Protein AF-A0A8X8XWB1-F1 (afdb_monomer_lite)

Secondary structure (DSSP, 8-state):
--HHHHHHHHHHHH--SS--TTSTT---------------------------S----HHHHHHHHHHHHHHHHHHHHHHHHHHHHHHHHHHHHHHHSPPHHHHHHHHHHHHS-SS--HHHHHHHHHHHHHHH--

pLDDT: mean 72.88, std 22.58, range [34.5, 97.12]

Foldseek 3Di:
DDPVVVVVVVVVVVPDVDDDVPVVVPDDDDDDDDDDDDDDDDPDDDDDDDDDDDDPDP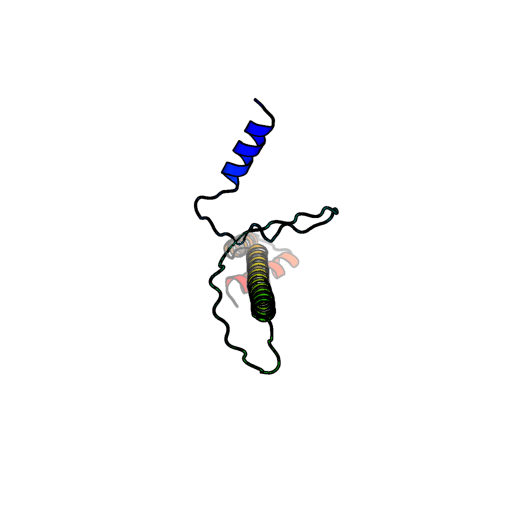VVVVVVVVVVVVVVVVVVVVVVVVVVVVVVVVVVVVVVDDDLVVLVVLLVVLVPDPDDDPVSVVSNVVSCCVNPVD

Sequence (134 aa):
MSEQDVENEAHSIYKGDGGNAFQDLIVFNEDGSNSKRTMTSESGEDKAKRKGKGKVTQSDSINAQCVADLHALRLAKDNENEIARARLQLAREKLDKPSMKMYQKMLLKLLEKEHLSPEDQDMKRNLTEIVFGK

Organism: Salvia splendens (NCBI:txid180675)

Structure (mmCIF, N/CA/C/O backbone):
data_AF-A0A8X8XWB1-F1
#
_entry.id   AF-A0A8X8XWB1-F1
#
loop_
_atom_site.group_PDB
_atom_site.id
_atom_site.type_symbol
_atom_site.label_atom_id
_atom_site.label_alt_id
_atom_site.label_comp_id
_atom_site.label_asym_id
_atom_site.label_entity_id
_atom_site.label_seq_id
_atom_site.pdbx_PDB_ins_code
_atom_site.Cartn_x
_atom_site.Cartn_y
_atom_site.Cartn_z
_atom_site.occupancy
_atom_site.B_iso_or_equiv
_atom_site.auth_seq_id
_atom_site.auth_comp_id
_atom_site.auth_asym_id
_atom_site.auth_atom_id
_atom_site.pdbx_PDB_model_num
ATOM 1 N N . MET A 1 1 ? 6.642 46.479 -25.707 1.00 54.16 1 MET A N 1
ATOM 2 C CA . MET A 1 1 ? 7.235 45.136 -25.847 1.00 54.16 1 MET A CA 1
ATOM 3 C C . MET A 1 1 ? 6.766 44.597 -27.176 1.00 54.16 1 MET A C 1
ATOM 5 O O . MET A 1 1 ? 5.566 44.662 -27.420 1.00 54.16 1 MET A O 1
ATOM 9 N N . SER A 1 2 ? 7.687 44.222 -28.059 1.00 71.00 2 SER A N 1
ATOM 10 C CA . SER A 1 2 ? 7.342 43.657 -29.365 1.00 71.00 2 SER A CA 1
ATOM 11 C C . SER A 1 2 ? 7.080 42.154 -29.243 1.00 71.00 2 SER A C 1
ATOM 13 O O . SER A 1 2 ? 7.575 41.515 -28.318 1.00 71.00 2 SER A O 1
ATOM 15 N N . GLU A 1 3 ? 6.308 41.582 -30.168 1.00 52.03 3 GLU A N 1
ATOM 16 C CA . GLU A 1 3 ? 6.058 40.130 -30.222 1.00 52.03 3 GLU A CA 1
ATOM 17 C C . GLU A 1 3 ? 7.372 39.340 -30.360 1.00 52.03 3 GLU A C 1
ATOM 19 O O . GLU A 1 3 ? 7.540 38.300 -29.730 1.00 52.03 3 GLU A O 1
ATOM 24 N N . GLN A 1 4 ? 8.359 39.917 -31.052 1.00 63.69 4 GLN A N 1
ATOM 25 C CA . GLN A 1 4 ? 9.713 39.378 -31.182 1.00 63.69 4 GLN A CA 1
ATOM 26 C C . GLN A 1 4 ? 10.447 39.277 -29.833 1.00 63.69 4 GLN A C 1
ATOM 28 O O . GLN A 1 4 ? 11.231 38.354 -29.618 1.00 63.69 4 GLN A O 1
ATOM 33 N N . ASP A 1 5 ? 10.198 40.213 -28.913 1.00 62.88 5 ASP A N 1
ATOM 34 C CA . ASP A 1 5 ? 10.807 40.196 -27.578 1.00 62.88 5 ASP A CA 1
ATOM 35 C C . ASP A 1 5 ? 10.222 39.059 -26.732 1.00 62.88 5 ASP A C 1
ATOM 37 O O . ASP A 1 5 ? 10.951 38.398 -25.997 1.00 62.88 5 ASP A O 1
ATOM 41 N N . VAL A 1 6 ? 8.923 38.786 -26.894 1.00 66.38 6 VAL A N 1
ATOM 42 C CA . VAL A 1 6 ? 8.212 37.705 -26.193 1.00 66.38 6 VAL A CA 1
ATOM 43 C C . VAL A 1 6 ? 8.641 36.333 -26.719 1.00 66.38 6 VAL A C 1
ATOM 45 O O . VAL A 1 6 ? 8.861 35.412 -25.933 1.00 66.38 6 VAL A O 1
ATOM 48 N N . GLU A 1 7 ? 8.818 36.196 -28.035 1.00 60.22 7 GLU A N 1
ATOM 49 C CA . GLU A 1 7 ? 9.332 34.968 -28.657 1.00 60.22 7 GLU A CA 1
ATOM 50 C C . GLU A 1 7 ? 10.773 34.668 -28.225 1.00 60.22 7 GLU A C 1
ATOM 52 O O . GLU A 1 7 ? 11.100 33.527 -27.887 1.00 60.22 7 GLU A O 1
ATOM 57 N N . ASN A 1 8 ? 11.627 35.694 -28.169 1.00 62.12 8 ASN A N 1
ATOM 58 C CA . ASN A 1 8 ? 13.013 35.557 -27.721 1.00 62.12 8 ASN A CA 1
ATOM 59 C C . ASN A 1 8 ? 13.108 35.211 -26.230 1.00 62.12 8 ASN A C 1
ATOM 61 O O . ASN A 1 8 ? 13.933 34.379 -25.842 1.00 62.12 8 ASN A O 1
ATOM 65 N N . GLU A 1 9 ? 12.251 35.813 -25.402 1.00 67.62 9 GLU A N 1
ATOM 66 C CA . GLU A 1 9 ? 12.162 35.494 -23.980 1.00 67.62 9 GLU A CA 1
ATOM 67 C C . GLU A 1 9 ? 11.742 34.035 -23.798 1.00 67.62 9 GLU A C 1
ATOM 69 O O . GLU A 1 9 ? 12.483 33.286 -23.165 1.00 67.62 9 GLU A O 1
ATOM 74 N N . ALA A 1 10 ? 10.670 33.584 -24.460 1.00 61.03 10 ALA A N 1
ATOM 75 C CA . ALA A 1 10 ? 10.199 32.198 -24.410 1.00 61.03 10 ALA A CA 1
ATOM 76 C C . ALA A 1 10 ? 11.244 31.176 -24.906 1.00 61.03 10 ALA A C 1
ATOM 78 O O . ALA A 1 10 ? 11.398 30.105 -24.311 1.00 61.03 10 ALA A O 1
ATOM 79 N N . HIS A 1 11 ? 12.008 31.506 -25.954 1.00 57.94 11 HIS A N 1
ATOM 80 C CA . HIS A 1 11 ? 13.102 30.663 -26.450 1.00 57.94 11 HIS A CA 1
ATOM 81 C C . HIS A 1 11 ? 14.270 30.525 -25.463 1.00 57.94 11 HIS A C 1
ATOM 83 O O . HIS A 1 11 ? 14.910 29.470 -25.429 1.00 57.94 11 HIS A O 1
ATOM 89 N N . SER A 1 12 ? 14.534 31.534 -24.627 1.00 62.38 12 SER A N 1
ATOM 90 C CA . SER A 1 12 ? 15.576 31.448 -23.594 1.00 62.38 12 SER A CA 1
ATOM 91 C C . SER A 1 12 ? 15.210 30.483 -22.458 1.00 62.38 12 SER A C 1
ATOM 93 O O . SER A 1 12 ? 16.089 29.818 -21.918 1.00 62.38 12 SER A O 1
ATOM 95 N N . ILE A 1 13 ? 13.915 30.331 -22.150 1.00 60.97 13 ILE A N 1
ATOM 96 C CA . ILE A 1 13 ? 13.417 29.460 -21.068 1.00 60.97 13 ILE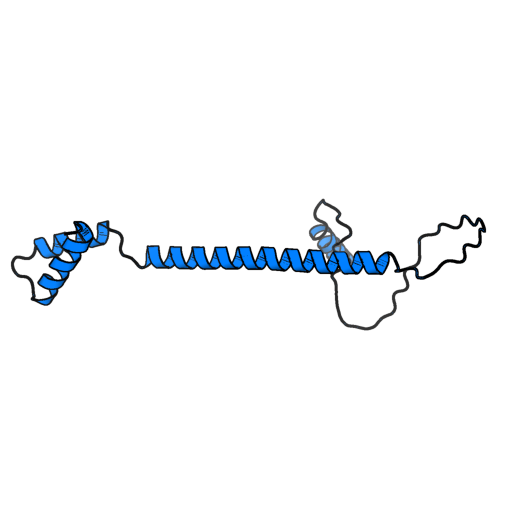 A CA 1
ATOM 97 C C . ILE A 1 13 ? 13.497 27.978 -21.471 1.00 60.97 13 ILE A C 1
ATOM 99 O O . ILE A 1 13 ? 13.663 27.108 -20.619 1.00 60.97 13 ILE A O 1
ATOM 103 N N . TYR A 1 14 ? 13.400 27.678 -22.773 1.00 54.12 14 TYR A N 1
ATOM 104 C CA . TYR A 1 14 ? 13.490 26.310 -23.301 1.00 54.12 14 TYR A CA 1
ATOM 105 C C . TYR A 1 14 ? 14.923 25.853 -23.602 1.00 54.12 14 TYR A C 1
ATOM 107 O O . TYR A 1 14 ? 15.195 24.650 -23.609 1.00 54.12 14 TYR A O 1
ATOM 115 N N . LYS A 1 15 ? 15.861 26.787 -23.801 1.00 51.06 15 LYS A N 1
ATOM 116 C CA . LYS A 1 15 ? 17.297 26.485 -23.795 1.00 51.06 15 LYS A CA 1
ATOM 117 C C . LYS A 1 15 ? 17.790 26.378 -22.354 1.00 51.06 15 LYS A C 1
ATOM 119 O O . LYS A 1 15 ? 18.475 27.256 -21.842 1.00 51.06 15 LYS A O 1
ATOM 124 N N . GLY A 1 16 ? 17.460 25.262 -21.706 1.00 45.97 16 GLY A N 1
ATOM 125 C CA . GLY A 1 16 ? 18.229 24.805 -20.553 1.00 45.97 16 GLY A CA 1
ATOM 126 C C . GLY A 1 16 ? 19.713 24.722 -20.927 1.00 45.97 16 GLY A C 1
ATOM 127 O O . GLY A 1 16 ? 20.046 24.417 -22.073 1.00 45.97 16 GLY A O 1
ATOM 128 N N . ASP A 1 17 ? 20.584 25.010 -19.963 1.00 51.50 17 ASP A N 1
ATOM 129 C CA . ASP A 1 17 ? 22.033 25.260 -20.079 1.00 51.50 17 ASP A CA 1
ATOM 130 C C . ASP A 1 17 ? 22.884 24.038 -20.522 1.00 51.50 17 ASP A C 1
ATOM 132 O O . ASP A 1 17 ? 24.040 23.863 -20.148 1.00 51.50 17 ASP A O 1
ATOM 136 N N . GLY A 1 18 ? 22.306 23.137 -21.314 1.00 51.19 18 GLY A N 1
ATOM 137 C CA . GLY A 1 18 ? 22.915 21.919 -21.825 1.00 51.19 18 GLY A CA 1
ATOM 138 C C . GLY A 1 18 ? 22.383 21.629 -23.218 1.00 51.19 18 GLY A C 1
ATOM 139 O O . GLY A 1 18 ? 21.390 20.924 -23.385 1.00 51.19 18 GLY A O 1
ATOM 140 N N . GLY A 1 19 ? 23.044 22.195 -24.228 1.00 53.12 19 GLY A N 1
ATOM 141 C CA . GLY A 1 19 ? 22.737 21.943 -25.629 1.00 53.12 19 GLY A CA 1
ATOM 142 C C . GLY A 1 19 ? 22.870 20.462 -25.972 1.00 53.12 19 GLY A C 1
ATOM 143 O O . GLY A 1 19 ? 23.974 19.967 -26.172 1.00 53.12 19 GLY A O 1
ATOM 144 N N . ASN A 1 20 ? 21.739 19.778 -26.108 1.00 47.53 20 ASN A N 1
ATOM 145 C CA . ASN A 1 20 ? 21.652 18.519 -26.831 1.00 47.53 20 ASN A CA 1
ATOM 146 C C . ASN A 1 20 ? 20.854 18.770 -28.111 1.00 47.53 20 ASN A C 1
ATOM 148 O O . ASN A 1 20 ? 19.643 18.970 -28.080 1.00 47.53 20 ASN A O 1
ATOM 152 N N . ALA A 1 21 ? 21.546 18.727 -29.251 1.00 51.81 21 ALA A N 1
ATOM 153 C CA . ALA A 1 21 ? 21.015 18.924 -30.605 1.00 51.81 21 ALA A CA 1
ATOM 154 C C . ALA A 1 21 ? 20.024 17.828 -31.072 1.00 51.81 21 ALA A C 1
ATOM 156 O O . ALA A 1 21 ? 19.829 17.624 -32.266 1.00 51.81 21 ALA A O 1
ATOM 157 N N . PHE A 1 22 ? 19.407 17.102 -30.138 1.00 46.50 22 PHE A N 1
ATOM 158 C CA . PHE A 1 22 ? 18.506 15.981 -30.396 1.00 46.50 22 PHE A CA 1
ATOM 159 C C . PHE A 1 22 ? 17.031 16.312 -30.139 1.00 46.50 22 PHE A C 1
ATOM 161 O O . PHE A 1 22 ? 16.167 15.517 -30.500 1.00 46.50 22 PHE A O 1
ATOM 168 N N . GLN A 1 23 ? 16.717 17.467 -29.539 1.00 46.91 23 GLN A N 1
ATOM 169 C CA . GLN A 1 23 ? 15.325 17.876 -29.321 1.00 46.91 23 GLN A CA 1
ATOM 170 C C . GLN A 1 23 ? 14.686 18.576 -30.534 1.00 46.91 23 GLN A C 1
ATOM 172 O O . GLN A 1 23 ? 13.466 18.520 -30.662 1.00 46.91 23 GLN A O 1
ATOM 177 N N . ASP A 1 24 ? 15.468 19.110 -31.479 1.00 44.47 24 ASP A N 1
ATOM 178 C CA . ASP A 1 24 ? 14.925 19.771 -32.685 1.00 44.47 24 ASP A CA 1
ATOM 179 C C . ASP A 1 24 ? 14.278 18.798 -33.690 1.00 44.47 24 ASP A C 1
ATOM 181 O O . ASP A 1 24 ? 13.603 19.226 -34.623 1.00 44.47 24 ASP A O 1
ATOM 185 N N . LEU A 1 25 ? 14.460 17.482 -33.515 1.00 47.44 25 LEU A N 1
ATOM 186 C CA . LEU A 1 25 ? 13.897 16.469 -34.415 1.00 47.44 25 LEU A CA 1
ATOM 187 C C . LEU A 1 25 ? 12.493 15.996 -33.999 1.00 47.44 25 LEU A C 1
ATOM 189 O O . LEU A 1 25 ? 11.802 15.364 -34.794 1.00 47.44 25 LEU A O 1
ATOM 193 N N . ILE A 1 26 ? 12.047 16.297 -32.774 1.00 48.56 26 ILE A N 1
ATOM 194 C CA . ILE A 1 26 ? 10.748 15.840 -32.254 1.00 48.56 26 ILE A CA 1
ATOM 195 C C . ILE A 1 26 ? 9.760 17.008 -32.202 1.00 48.56 26 ILE A C 1
ATOM 197 O O . ILE A 1 26 ? 9.181 17.320 -31.168 1.00 48.56 26 ILE A O 1
ATOM 201 N N . VAL A 1 27 ? 9.542 17.646 -33.349 1.00 45.66 27 VAL A N 1
ATOM 202 C CA . VAL A 1 27 ? 8.289 18.358 -33.620 1.00 45.66 27 VAL A CA 1
ATOM 203 C C . VAL A 1 27 ? 7.724 17.779 -34.915 1.00 45.66 27 VAL A C 1
ATOM 205 O O . VAL A 1 27 ? 7.899 18.316 -36.002 1.00 45.66 27 VAL A O 1
ATOM 208 N N . PHE A 1 28 ? 7.085 16.615 -34.801 1.00 40.56 28 PHE A N 1
ATOM 209 C CA . PHE A 1 28 ? 5.988 16.264 -35.705 1.00 40.56 28 PHE A CA 1
ATOM 210 C C . PHE A 1 28 ? 4.776 17.072 -35.198 1.00 40.56 28 PHE A C 1
ATOM 212 O O . PHE A 1 28 ? 4.543 17.101 -33.994 1.00 40.56 28 PHE A O 1
ATOM 219 N N . ASN A 1 29 ? 3.973 17.753 -36.012 1.00 39.03 29 ASN A N 1
ATOM 220 C CA . ASN A 1 29 ? 3.400 17.278 -37.262 1.00 39.03 29 ASN A CA 1
ATOM 221 C C . ASN A 1 29 ? 2.626 18.420 -37.964 1.00 39.03 29 ASN A C 1
ATOM 223 O O . ASN A 1 29 ? 2.184 19.352 -37.301 1.00 39.03 29 ASN A O 1
ATOM 227 N N . GLU A 1 30 ? 2.343 18.217 -39.255 1.00 43.50 30 GLU A N 1
ATOM 228 C CA . GLU A 1 30 ? 1.039 18.551 -39.860 1.00 43.50 30 GLU A CA 1
ATOM 229 C C . GLU A 1 30 ? 0.710 20.016 -40.206 1.00 43.50 30 GLU A C 1
ATOM 231 O O . GLU A 1 30 ? -0.302 20.554 -39.786 1.00 43.50 30 GLU A O 1
ATOM 236 N N . ASP A 1 31 ? 1.466 20.602 -41.129 1.00 35.44 31 ASP A N 1
ATOM 237 C CA . ASP A 1 31 ? 0.914 21.325 -42.281 1.00 35.44 31 ASP A CA 1
ATOM 238 C C . ASP A 1 31 ? 2.010 21.571 -43.325 1.00 35.44 31 ASP A C 1
ATOM 240 O O . ASP A 1 31 ? 3.199 21.713 -43.045 1.00 35.44 31 ASP A O 1
ATOM 244 N N . GLY A 1 32 ? 1.633 21.460 -44.596 1.00 46.31 32 GLY A N 1
ATOM 245 C CA . GLY A 1 32 ? 2.590 21.455 -45.688 1.00 46.31 32 GLY A CA 1
ATOM 246 C C . GLY A 1 32 ? 3.328 22.782 -45.808 1.00 46.31 32 GLY A C 1
ATOM 247 O O . GLY A 1 32 ? 2.705 23.797 -46.094 1.00 46.31 32 GLY A O 1
ATOM 248 N N . SER A 1 33 ? 4.660 22.763 -45.739 1.00 39.72 33 SER A N 1
ATOM 249 C CA . SER A 1 33 ? 5.496 23.615 -46.588 1.00 39.72 33 SER A CA 1
ATOM 250 C C . SER A 1 33 ? 6.968 23.212 -46.587 1.00 39.72 33 SER A C 1
ATOM 252 O O . SER A 1 33 ? 7.641 23.064 -45.574 1.00 39.72 33 SER A O 1
ATOM 254 N N . ASN A 1 34 ? 7.443 23.054 -47.815 1.00 50.28 34 ASN A N 1
ATOM 255 C CA . ASN A 1 34 ? 8.807 22.914 -48.294 1.00 50.28 34 ASN A CA 1
ATOM 256 C C . ASN A 1 34 ? 9.822 23.783 -47.510 1.00 50.28 34 ASN A C 1
ATOM 258 O O . ASN A 1 34 ? 9.784 25.006 -47.613 1.00 50.28 34 ASN A O 1
ATOM 262 N N . SER A 1 35 ? 10.782 23.180 -46.797 1.00 37.72 35 SER A N 1
ATOM 263 C CA . SER A 1 35 ? 11.956 23.911 -46.292 1.00 37.72 35 SER A CA 1
ATOM 264 C C . SER A 1 35 ? 13.241 23.159 -46.611 1.00 37.72 35 SER A C 1
ATOM 266 O O . SER A 1 35 ? 13.773 22.351 -45.852 1.00 37.72 35 SER A O 1
ATOM 268 N N . LYS A 1 36 ? 13.723 23.447 -47.816 1.00 48.25 36 LYS A N 1
ATOM 269 C CA . LYS A 1 36 ? 15.083 23.204 -48.283 1.00 48.25 36 LYS A CA 1
ATOM 270 C C . LYS A 1 36 ? 16.041 23.920 -47.319 1.00 48.25 36 LYS A C 1
ATOM 272 O O . LYS A 1 36 ? 16.068 25.147 -47.300 1.00 48.25 36 LYS A O 1
ATOM 277 N N . ARG A 1 37 ? 16.848 23.184 -46.551 1.00 43.84 37 ARG A N 1
ATOM 278 C CA . ARG A 1 37 ? 18.026 23.750 -45.878 1.00 43.84 37 ARG A CA 1
ATOM 279 C C . ARG A 1 37 ? 19.290 23.008 -46.300 1.00 43.84 37 ARG A C 1
ATOM 281 O O . ARG A 1 37 ? 19.543 21.866 -45.943 1.00 43.84 37 ARG A O 1
ATOM 288 N N . THR A 1 38 ? 20.000 23.713 -47.170 1.00 39.97 38 THR A N 1
ATOM 289 C CA . THR A 1 38 ? 21.379 23.566 -47.632 1.00 39.97 38 THR A CA 1
ATOM 290 C C . THR A 1 38 ? 22.410 23.703 -46.507 1.00 39.97 38 THR A C 1
ATOM 292 O O . THR A 1 38 ? 22.122 24.318 -45.483 1.00 39.97 38 THR A O 1
ATOM 295 N N . MET A 1 39 ? 23.637 23.272 -46.838 1.00 35.66 39 MET A N 1
ATOM 296 C CA . MET A 1 39 ? 24.921 23.345 -46.114 1.00 35.66 39 MET A CA 1
ATOM 297 C C . MET A 1 39 ? 25.175 22.118 -45.222 1.00 35.66 39 MET A C 1
ATOM 299 O O . MET A 1 39 ? 24.431 21.864 -44.290 1.00 35.66 39 MET A O 1
ATOM 303 N N . THR A 1 40 ? 26.185 21.290 -45.497 1.00 34.50 40 THR A N 1
ATOM 304 C CA . THR A 1 40 ? 27.596 21.694 -45.536 1.00 34.50 40 THR A CA 1
ATOM 305 C C . THR A 1 40 ? 28.378 21.187 -46.753 1.00 34.50 40 THR A C 1
ATOM 307 O O . THR A 1 40 ? 28.225 20.071 -47.244 1.00 34.50 40 THR A O 1
ATOM 310 N N . SER A 1 41 ? 29.232 22.076 -47.247 1.00 42.84 41 SER A N 1
ATOM 311 C CA . SER A 1 41 ? 30.256 21.868 -48.260 1.00 42.84 41 SER A CA 1
ATOM 312 C C . SER A 1 41 ? 31.431 21.058 -47.715 1.00 42.84 41 SER A C 1
ATOM 314 O O . SER A 1 41 ? 32.133 21.539 -46.832 1.00 42.84 41 SER A O 1
ATOM 316 N N . GLU A 1 42 ? 31.725 19.917 -48.330 1.00 40.47 42 GLU A N 1
ATOM 317 C CA . GLU A 1 42 ? 33.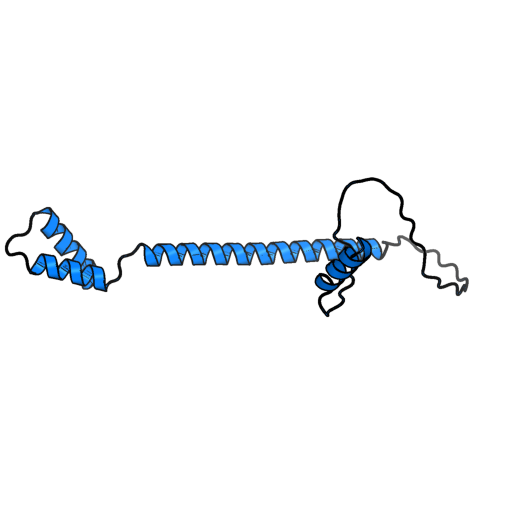076 19.352 -48.366 1.00 40.47 42 GLU A CA 1
ATOM 318 C C . GLU A 1 42 ? 33.359 18.919 -49.810 1.00 40.47 42 GLU A C 1
ATOM 320 O O . GLU A 1 42 ? 33.143 17.775 -50.203 1.00 40.47 42 GLU A O 1
ATOM 325 N N . SER A 1 43 ? 33.769 19.879 -50.649 1.00 37.69 43 SER A N 1
ATOM 326 C CA . SER A 1 43 ? 34.283 19.594 -51.991 1.00 37.69 43 SER A CA 1
ATOM 327 C C . SER A 1 43 ? 35.805 19.464 -51.931 1.00 37.69 43 SER A C 1
ATOM 329 O O . SER A 1 43 ? 36.537 20.441 -52.083 1.00 37.69 43 SER A O 1
ATOM 331 N N . GLY A 1 44 ? 36.274 18.243 -51.711 1.00 35.12 44 GLY A N 1
ATOM 332 C CA . GLY A 1 44 ? 37.618 17.804 -52.070 1.00 35.12 44 GLY A CA 1
ATOM 333 C C . GLY A 1 44 ? 37.474 16.573 -52.954 1.00 35.12 44 GLY A C 1
ATOM 334 O O . GLY A 1 44 ? 37.336 15.464 -52.449 1.00 35.12 44 GLY A O 1
ATOM 335 N N . GLU A 1 45 ? 37.393 16.773 -54.268 1.00 37.06 45 GLU A N 1
ATOM 336 C CA . GLU A 1 45 ? 37.337 15.680 -55.237 1.00 37.06 45 GLU A CA 1
ATOM 337 C C . GLU A 1 45 ? 38.690 14.953 -55.289 1.00 37.06 45 GLU A C 1
ATOM 339 O O . GLU A 1 45 ? 39.702 15.571 -55.603 1.00 37.06 45 GLU A O 1
ATOM 344 N N . ASP A 1 46 ? 38.705 13.632 -55.092 1.00 35.69 46 ASP A N 1
ATOM 345 C CA . ASP A 1 46 ? 39.679 12.777 -55.772 1.00 35.69 46 ASP A CA 1
ATOM 346 C C . ASP A 1 46 ? 39.004 11.485 -56.260 1.00 35.69 46 ASP A C 1
ATOM 348 O O . ASP A 1 46 ? 38.205 10.849 -55.562 1.00 35.69 46 ASP A O 1
ATOM 352 N N . LYS A 1 47 ? 39.239 11.143 -57.530 1.00 48.78 47 LYS A N 1
ATOM 353 C CA . LYS A 1 47 ? 38.464 10.139 -58.271 1.00 48.78 47 LYS A CA 1
ATOM 354 C C . LYS A 1 47 ? 39.120 8.768 -58.188 1.00 48.78 47 LYS A C 1
ATOM 356 O O . LYS A 1 47 ? 40.061 8.484 -58.919 1.00 48.78 47 LYS A O 1
ATOM 361 N N . ALA A 1 48 ? 38.509 7.843 -57.449 1.00 38.50 48 ALA A N 1
ATOM 362 C CA . ALA A 1 48 ? 38.792 6.414 -57.593 1.00 38.50 48 ALA A CA 1
ATOM 363 C C . ALA A 1 48 ? 37.496 5.590 -57.682 1.00 38.50 48 ALA A C 1
ATOM 365 O O . ALA A 1 48 ? 36.752 5.422 -56.717 1.00 38.50 48 ALA A O 1
ATOM 366 N N . LYS A 1 49 ? 37.221 5.052 -58.877 1.00 55.44 49 LYS A N 1
ATOM 367 C CA . LYS A 1 49 ? 36.108 4.131 -59.151 1.00 55.44 49 LYS A CA 1
ATOM 368 C C . LYS A 1 49 ? 36.262 2.854 -58.313 1.00 55.44 49 LYS A C 1
ATOM 370 O O . LYS A 1 49 ? 37.197 2.093 -58.542 1.00 55.44 49 LYS A O 1
ATOM 375 N N . ARG A 1 50 ? 35.306 2.540 -57.429 1.00 45.81 50 ARG A N 1
ATOM 376 C CA . ARG A 1 50 ? 35.152 1.181 -56.873 1.00 45.81 50 ARG A CA 1
ATOM 377 C C . ARG A 1 50 ? 33.748 0.646 -57.144 1.00 45.81 50 ARG A C 1
ATOM 379 O O . ARG A 1 50 ? 32.748 1.144 -56.644 1.00 45.81 50 ARG A O 1
ATOM 386 N N . LYS A 1 51 ? 33.712 -0.378 -57.993 1.00 44.59 51 LYS A N 1
ATOM 387 C CA . LYS A 1 51 ? 32.567 -1.225 -58.332 1.00 44.59 51 LYS A CA 1
ATOM 388 C C . LYS A 1 51 ? 32.352 -2.192 -57.157 1.00 44.59 51 LYS A C 1
ATOM 390 O O . LYS A 1 51 ? 33.245 -2.984 -56.878 1.00 44.59 51 LYS A O 1
ATOM 395 N N . GLY A 1 52 ? 31.215 -2.123 -56.461 1.00 42.72 52 GLY A N 1
ATOM 396 C CA . GLY A 1 52 ? 30.947 -3.009 -55.320 1.00 42.72 52 GLY A CA 1
ATOM 397 C C . GLY A 1 52 ? 29.597 -2.788 -54.632 1.00 42.72 52 GLY A C 1
ATOM 398 O O . GLY A 1 52 ? 29.485 -1.958 -53.746 1.00 42.72 52 GLY A O 1
ATOM 399 N N . LYS A 1 53 ? 28.591 -3.545 -55.086 1.00 43.03 53 LYS A N 1
ATOM 400 C CA . LYS A 1 53 ? 27.594 -4.309 -54.306 1.00 43.03 53 LYS A CA 1
ATOM 401 C C . LYS A 1 53 ? 27.029 -3.675 -53.012 1.00 43.03 53 LYS A C 1
ATOM 403 O O . LYS A 1 53 ? 27.678 -3.693 -51.979 1.00 43.03 53 LYS A O 1
ATOM 408 N N . GLY A 1 54 ? 25.761 -3.250 -53.081 1.00 51.88 54 GLY A N 1
ATOM 409 C CA . GLY A 1 54 ? 24.820 -3.175 -51.950 1.00 51.88 54 GLY A CA 1
ATOM 410 C C . GLY A 1 54 ? 25.227 -2.277 -50.781 1.00 51.88 54 GLY A C 1
ATOM 411 O O . GLY A 1 54 ? 25.580 -2.772 -49.717 1.00 51.88 54 GLY A O 1
ATOM 412 N N . LYS A 1 55 ? 25.138 -0.957 -50.962 1.00 52.53 55 LYS A N 1
ATOM 413 C CA . LYS A 1 55 ? 25.343 0.023 -49.891 1.00 52.53 55 LYS A CA 1
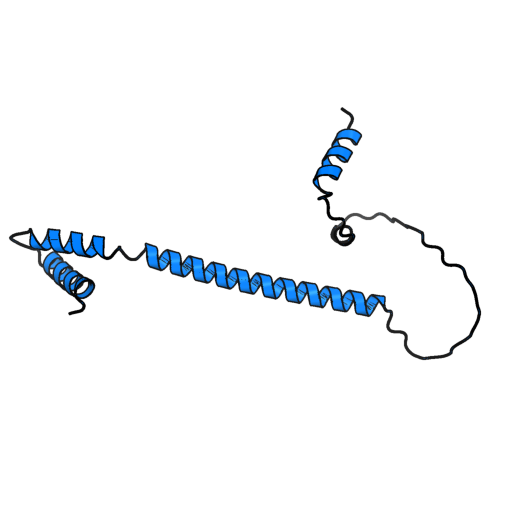ATOM 414 C C . LYS A 1 55 ? 24.051 0.132 -49.074 1.00 52.53 55 LYS A C 1
ATOM 416 O O . LYS A 1 55 ? 23.151 0.857 -49.478 1.00 52.53 55 LYS A O 1
ATOM 421 N N . VAL A 1 56 ? 23.944 -0.598 -47.961 1.00 55.19 56 VAL A N 1
ATOM 422 C CA . VAL A 1 56 ? 23.002 -0.206 -46.899 1.00 55.19 56 VAL A CA 1
ATOM 423 C C . VAL A 1 56 ? 23.468 1.159 -46.413 1.00 55.19 56 VAL A C 1
ATOM 425 O O . VAL A 1 56 ? 24.629 1.343 -46.040 1.00 55.19 56 VAL A O 1
ATOM 428 N N . THR A 1 57 ? 22.595 2.142 -46.551 1.00 60.38 57 THR A N 1
ATOM 429 C CA . THR A 1 57 ? 22.877 3.537 -46.252 1.00 60.38 57 THR A CA 1
ATOM 430 C C . THR A 1 57 ? 23.078 3.672 -44.743 1.00 60.38 57 THR A C 1
ATOM 432 O O . THR A 1 57 ? 22.271 3.185 -43.963 1.00 60.38 57 THR A O 1
ATOM 435 N N . GLN A 1 58 ? 24.155 4.327 -44.307 1.00 59.47 58 GLN A N 1
ATOM 436 C CA . GLN A 1 58 ? 24.464 4.567 -42.886 1.00 59.47 58 GLN A CA 1
ATOM 437 C C . GLN A 1 58 ? 23.290 5.222 -42.123 1.00 59.47 58 GLN A C 1
ATOM 439 O O . GLN A 1 58 ? 23.115 5.005 -40.928 1.00 59.47 58 GLN A O 1
ATOM 444 N N . SER A 1 59 ? 22.448 5.980 -42.830 1.00 61.59 59 SER A N 1
ATOM 445 C CA . SER A 1 59 ? 21.194 6.541 -42.323 1.00 61.59 59 SER A CA 1
ATOM 446 C C . SER A 1 59 ? 20.171 5.478 -41.907 1.00 61.59 59 SER A C 1
ATOM 448 O O . SER A 1 59 ? 19.483 5.658 -40.908 1.00 61.59 59 SER A O 1
ATOM 450 N N . ASP A 1 60 ? 20.096 4.351 -42.616 1.00 65.81 60 ASP A N 1
ATOM 451 C CA . ASP A 1 60 ? 19.129 3.285 -42.333 1.00 65.81 60 ASP A CA 1
ATOM 452 C C . ASP A 1 60 ? 19.497 2.545 -41.041 1.00 65.81 60 ASP A C 1
ATOM 454 O O . ASP A 1 60 ? 18.620 2.208 -40.246 1.00 65.81 60 ASP A O 1
ATOM 458 N N . SER A 1 61 ? 20.798 2.363 -40.774 1.00 65.44 61 SER A N 1
ATOM 459 C CA . SER A 1 61 ? 21.265 1.769 -39.515 1.00 65.44 61 SER A CA 1
ATOM 460 C C . SER A 1 61 ? 21.093 2.704 -38.316 1.00 65.44 61 SER A C 1
ATOM 462 O O . SER A 1 61 ? 20.770 2.235 -37.229 1.00 65.44 61 SER A O 1
ATOM 464 N N . ILE A 1 62 ? 21.272 4.019 -38.499 1.00 73.94 62 ILE A N 1
ATOM 465 C CA . ILE A 1 62 ? 21.067 5.013 -37.429 1.00 73.94 62 ILE A CA 1
ATOM 466 C C . ILE A 1 62 ? 19.582 5.096 -37.054 1.00 73.94 62 ILE A C 1
ATOM 468 O O . ILE A 1 62 ? 19.243 5.089 -35.872 1.00 73.94 62 ILE A O 1
ATOM 472 N N . ASN A 1 63 ? 18.690 5.103 -38.047 1.00 77.69 63 ASN A N 1
ATOM 473 C CA . ASN A 1 63 ? 17.247 5.125 -37.814 1.00 77.69 63 ASN A CA 1
ATOM 474 C C . ASN A 1 63 ? 16.762 3.844 -37.120 1.00 77.69 63 ASN A C 1
ATOM 476 O O . ASN A 1 63 ? 15.967 3.917 -36.185 1.00 77.69 63 ASN A O 1
ATOM 480 N N . ALA A 1 64 ? 17.275 2.676 -37.520 1.00 82.06 64 ALA A N 1
ATOM 481 C CA . ALA A 1 64 ? 16.951 1.409 -36.865 1.00 82.06 64 ALA A CA 1
ATOM 482 C C . ALA A 1 64 ? 17.422 1.371 -35.399 1.00 82.06 64 ALA A C 1
ATOM 484 O O . ALA A 1 64 ? 16.671 0.928 -34.529 1.00 82.06 64 ALA A O 1
ATOM 485 N N . GLN A 1 65 ? 18.625 1.883 -35.115 1.00 87.12 65 GLN A N 1
ATOM 486 C CA . GLN A 1 65 ? 19.146 1.979 -33.749 1.00 87.12 65 GLN A CA 1
ATOM 487 C C . GLN A 1 65 ? 18.311 2.939 -32.892 1.00 87.12 65 GLN A C 1
ATOM 489 O O . GLN A 1 65 ? 17.920 2.587 -31.785 1.00 87.12 65 GLN A O 1
ATOM 494 N N . CYS A 1 66 ? 17.953 4.110 -33.426 1.00 89.31 66 CYS A N 1
ATOM 495 C CA . CYS A 1 66 ? 17.115 5.087 -32.729 1.00 89.31 66 CYS A CA 1
ATOM 496 C C . CYS A 1 66 ? 15.743 4.505 -32.341 1.00 89.31 66 CYS A C 1
ATOM 498 O O . CYS A 1 66 ? 15.274 4.693 -31.218 1.00 89.31 66 CYS A O 1
ATOM 500 N N . VAL A 1 67 ? 15.114 3.743 -33.242 1.00 90.94 67 VAL A N 1
ATOM 501 C CA . VAL A 1 67 ? 13.838 3.066 -32.962 1.00 90.94 67 VAL A CA 1
ATOM 502 C C . VAL A 1 67 ? 13.997 2.001 -31.872 1.00 90.94 67 VAL A C 1
ATOM 504 O O . VAL A 1 67 ? 13.140 1.897 -30.992 1.00 90.94 67 VAL A O 1
ATOM 507 N N . ALA A 1 68 ? 15.090 1.235 -31.898 1.00 93.56 68 ALA A N 1
ATOM 508 C CA . ALA A 1 68 ? 15.385 0.241 -30.868 1.00 93.56 68 ALA A CA 1
ATOM 509 C C . ALA A 1 68 ? 15.605 0.889 -29.490 1.00 93.56 68 ALA A C 1
ATOM 511 O O . ALA A 1 68 ? 15.050 0.415 -28.497 1.00 93.56 68 ALA A O 1
ATOM 512 N N . ASP A 1 69 ? 16.334 2.004 -29.436 1.00 93.50 69 ASP A N 1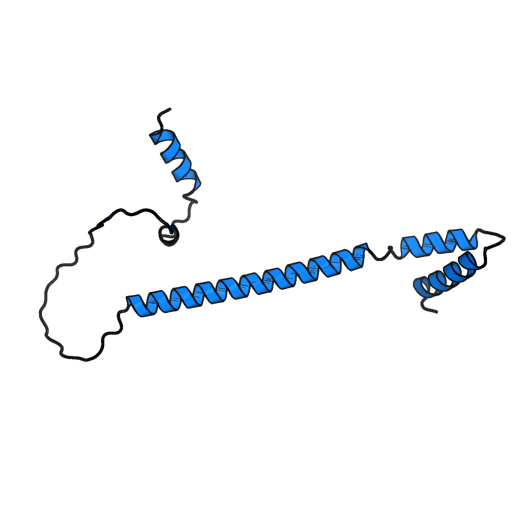
ATOM 513 C CA . ASP A 1 69 ? 16.605 2.737 -28.198 1.00 93.50 69 ASP A CA 1
ATOM 514 C C . ASP A 1 69 ? 15.318 3.344 -27.613 1.00 93.50 69 ASP A C 1
ATOM 516 O O . ASP A 1 69 ? 15.049 3.209 -26.419 1.00 93.50 69 ASP A O 1
ATOM 520 N N . LEU A 1 70 ? 14.456 3.935 -28.450 1.00 95.19 70 LEU A N 1
ATOM 521 C CA . LEU A 1 70 ? 13.143 4.439 -28.024 1.00 95.19 70 LEU A CA 1
ATOM 522 C C . LEU A 1 70 ? 12.240 3.324 -27.486 1.00 95.19 70 LEU A C 1
ATOM 524 O O . LEU A 1 70 ? 11.525 3.520 -26.499 1.00 95.19 70 LEU A O 1
ATOM 528 N N . HIS A 1 71 ? 12.268 2.152 -28.120 1.00 96.56 71 HIS A N 1
ATOM 529 C CA . HIS A 1 71 ? 11.525 0.990 -27.650 1.00 96.56 71 HIS A CA 1
ATOM 530 C C . HIS A 1 71 ? 12.048 0.500 -26.292 1.00 96.56 71 HIS A C 1
ATOM 532 O O . HIS A 1 71 ? 11.252 0.256 -25.385 1.00 96.56 71 HIS A O 1
ATOM 538 N N . ALA A 1 72 ? 13.370 0.417 -26.120 1.00 95.31 72 ALA A N 1
ATOM 539 C CA . ALA A 1 72 ? 13.990 0.047 -24.850 1.00 95.31 72 ALA A CA 1
ATOM 540 C C . ALA A 1 72 ? 13.633 1.038 -23.728 1.00 95.31 72 ALA A C 1
ATOM 542 O O . ALA A 1 72 ? 13.258 0.618 -22.633 1.00 95.31 72 ALA A O 1
ATOM 543 N N . LEU A 1 73 ? 13.665 2.344 -24.015 1.00 95.94 73 LEU A N 1
ATOM 544 C CA . LEU A 1 73 ? 13.257 3.390 -23.073 1.00 95.94 73 LEU A CA 1
ATOM 545 C C . LEU A 1 73 ? 11.781 3.277 -22.681 1.00 95.94 73 LEU A C 1
ATOM 547 O O . LEU A 1 73 ? 11.444 3.418 -21.505 1.00 95.94 73 LEU A O 1
ATOM 551 N N . ARG A 1 74 ? 10.892 3.001 -23.645 1.00 96.56 74 ARG A N 1
ATOM 552 C CA . ARG A 1 74 ? 9.466 2.787 -23.362 1.00 96.56 74 ARG A CA 1
ATOM 553 C C . ARG A 1 74 ? 9.265 1.597 -22.426 1.00 96.56 74 ARG A C 1
ATOM 555 O O . ARG A 1 74 ? 8.575 1.742 -21.424 1.00 96.56 74 ARG A O 1
ATOM 562 N N . LEU A 1 75 ? 9.922 0.473 -22.706 1.00 96.69 75 LEU A N 1
ATOM 563 C CA . LEU A 1 75 ? 9.865 -0.720 -21.859 1.00 96.69 75 LEU A CA 1
ATOM 564 C C . LEU A 1 75 ? 10.361 -0.445 -20.436 1.00 96.69 75 LEU A C 1
ATOM 566 O O . LEU A 1 75 ? 9.712 -0.839 -19.471 1.00 96.69 75 LEU A O 1
ATOM 570 N N . ALA A 1 76 ? 11.486 0.261 -20.294 1.00 95.62 76 ALA A N 1
ATOM 571 C CA . ALA A 1 76 ? 12.022 0.625 -18.985 1.00 95.62 76 ALA A CA 1
ATOM 572 C C . ALA A 1 76 ? 11.026 1.478 -18.184 1.00 95.62 76 ALA A C 1
ATOM 574 O O . ALA A 1 76 ? 10.736 1.175 -17.026 1.00 95.62 76 ALA A O 1
ATOM 575 N N . LYS A 1 77 ? 10.434 2.491 -18.824 1.00 95.56 77 LYS A N 1
ATOM 576 C CA . LYS A 1 77 ? 9.417 3.350 -18.207 1.00 95.56 77 LYS A CA 1
ATOM 577 C C . LYS A 1 77 ? 8.161 2.571 -17.810 1.00 95.56 77 LYS A C 1
ATOM 579 O O . LYS A 1 77 ? 7.592 2.818 -16.746 1.00 95.56 77 LYS A O 1
ATOM 584 N N . ASP A 1 78 ? 7.702 1.654 -18.655 1.00 95.69 78 ASP A N 1
ATOM 585 C CA . ASP A 1 78 ? 6.519 0.845 -18.364 1.00 95.69 78 ASP A CA 1
ATOM 586 C C . ASP A 1 78 ? 6.759 -0.081 -17.159 1.00 95.69 78 ASP A C 1
ATOM 588 O O . ASP A 1 78 ? 5.897 -0.164 -16.281 1.00 95.69 78 ASP A O 1
ATOM 592 N N . ASN A 1 79 ? 7.961 -0.653 -17.031 1.00 96.19 79 ASN A N 1
ATOM 593 C CA . ASN A 1 79 ? 8.361 -1.433 -15.855 1.00 96.19 79 ASN A CA 1
ATOM 594 C C . ASN A 1 79 ? 8.379 -0.581 -14.574 1.00 96.19 79 ASN A C 1
ATOM 596 O O . ASN A 1 79 ? 7.866 -0.994 -13.533 1.00 96.19 79 ASN A O 1
ATOM 600 N N . GLU A 1 80 ? 8.942 0.629 -14.631 1.00 94.75 80 GLU A N 1
ATOM 601 C CA . GLU A 1 80 ? 8.922 1.563 -13.498 1.00 94.75 80 GLU A CA 1
ATOM 602 C C . GLU A 1 80 ? 7.489 1.926 -13.084 1.00 94.75 80 GLU A C 1
ATOM 604 O O . GLU A 1 80 ? 7.173 1.964 -11.890 1.00 94.75 80 GLU A O 1
ATOM 609 N N . ASN A 1 81 ? 6.598 2.137 -14.057 1.00 95.88 81 ASN A N 1
ATOM 610 C CA . ASN A 1 81 ? 5.187 2.418 -13.807 1.00 95.88 81 ASN A CA 1
ATOM 611 C C . ASN A 1 81 ? 4.468 1.237 -13.148 1.00 95.88 81 ASN A C 1
ATOM 613 O O . ASN A 1 81 ? 3.653 1.447 -12.247 1.00 95.88 81 ASN A O 1
ATOM 617 N N . GLU A 1 82 ? 4.751 0.006 -13.572 1.00 96.25 82 GLU A N 1
ATOM 618 C CA . GLU A 1 82 ? 4.199 -1.195 -12.944 1.00 96.25 82 GLU A CA 1
ATOM 619 C C . GLU A 1 82 ? 4.646 -1.305 -11.480 1.00 96.25 82 GLU A C 1
ATOM 621 O O . GLU A 1 82 ? 3.813 -1.472 -10.584 1.00 96.25 82 GLU A O 1
ATOM 626 N N . ILE A 1 83 ? 5.936 -1.081 -11.210 1.00 97.00 83 ILE A N 1
ATOM 627 C CA . ILE A 1 83 ? 6.481 -1.052 -9.846 1.00 97.00 83 ILE A CA 1
ATOM 628 C C . ILE A 1 83 ? 5.809 0.048 -9.013 1.00 97.00 83 ILE A C 1
ATOM 630 O O . ILE A 1 83 ? 5.443 -0.182 -7.856 1.00 97.00 83 ILE A O 1
ATOM 634 N N . ALA A 1 84 ? 5.625 1.246 -9.574 1.00 96.88 84 ALA A N 1
ATOM 635 C CA . ALA A 1 84 ? 4.959 2.350 -8.888 1.00 96.88 84 ALA A CA 1
ATOM 636 C C . ALA A 1 84 ? 3.501 2.006 -8.539 1.00 96.88 84 ALA A C 1
ATOM 638 O O . ALA A 1 84 ? 3.067 2.242 -7.408 1.00 96.88 84 ALA A O 1
ATOM 639 N N . ARG A 1 85 ? 2.761 1.384 -9.465 1.00 96.94 85 ARG A N 1
ATOM 640 C CA . ARG A 1 85 ? 1.388 0.911 -9.224 1.00 96.94 85 ARG A CA 1
ATOM 641 C C . ARG A 1 85 ? 1.339 -0.154 -8.129 1.00 96.94 85 ARG A C 1
ATOM 643 O O . ARG A 1 85 ? 0.527 -0.026 -7.214 1.00 96.94 85 ARG A O 1
ATOM 650 N N . ALA A 1 86 ? 2.238 -1.137 -8.159 1.00 96.38 86 ALA A N 1
ATOM 651 C CA . ALA A 1 86 ? 2.323 -2.174 -7.130 1.00 96.38 86 ALA A CA 1
ATOM 652 C C . ALA A 1 86 ? 2.624 -1.583 -5.739 1.00 96.38 86 ALA A C 1
ATOM 654 O O . ALA A 1 86 ? 1.992 -1.945 -4.745 1.00 96.38 86 ALA A O 1
ATOM 655 N N . ARG A 1 87 ? 3.540 -0.606 -5.657 1.00 96.38 87 ARG A N 1
ATOM 656 C CA . ARG A 1 87 ? 3.843 0.111 -4.405 1.00 96.38 87 ARG A CA 1
ATOM 657 C C . ARG A 1 87 ? 2.637 0.884 -3.875 1.00 96.38 87 ARG A C 1
ATOM 659 O O . ARG A 1 87 ? 2.385 0.856 -2.671 1.00 96.38 87 ARG A O 1
ATOM 666 N N . LEU A 1 88 ? 1.888 1.553 -4.753 1.00 94.88 88 LEU A N 1
ATOM 667 C CA . LEU A 1 88 ? 0.669 2.272 -4.376 1.00 94.88 88 LEU A CA 1
ATOM 668 C C . LEU A 1 88 ? -0.416 1.326 -3.852 1.00 94.88 88 LEU A C 1
ATOM 670 O O . LEU A 1 88 ? -1.067 1.646 -2.858 1.00 94.88 88 LEU A O 1
ATOM 674 N N . GLN A 1 89 ? -0.592 0.161 -4.477 1.00 93.75 89 GLN A N 1
ATOM 675 C CA . GLN A 1 89 ? -1.540 -0.851 -4.012 1.00 93.75 89 GLN A CA 1
ATOM 676 C C . GLN A 1 89 ? -1.171 -1.362 -2.615 1.00 93.75 89 GLN A C 1
ATOM 678 O O . GLN A 1 89 ? -2.005 -1.335 -1.712 1.00 93.75 89 GLN A O 1
ATOM 683 N N . LEU A 1 90 ? 0.100 -1.708 -2.396 1.00 90.75 90 LEU A N 1
ATOM 684 C CA . LEU A 1 90 ? 0.581 -2.139 -1.083 1.00 90.75 90 LEU A CA 1
ATOM 685 C C . LEU A 1 90 ? 0.408 -1.049 -0.012 1.00 90.75 90 LEU A C 1
ATOM 687 O O . LEU A 1 90 ? 0.057 -1.344 1.129 1.00 90.75 90 LEU A O 1
ATOM 691 N N . ALA A 1 91 ? 0.657 0.217 -0.358 1.00 87.94 91 ALA A N 1
ATOM 692 C CA . ALA A 1 91 ? 0.452 1.336 0.559 1.00 87.94 91 ALA A CA 1
ATOM 693 C C . ALA A 1 91 ? -1.027 1.493 0.951 1.00 87.94 91 ALA A C 1
ATOM 695 O O . ALA A 1 91 ? -1.319 1.731 2.122 1.00 87.94 91 ALA A O 1
ATOM 696 N N . ARG A 1 92 ? -1.956 1.303 0.002 1.00 87.38 92 ARG A N 1
ATOM 697 C CA . ARG A 1 92 ? -3.401 1.296 0.275 1.00 87.38 92 ARG A CA 1
ATOM 698 C C . ARG A 1 92 ? -3.803 0.144 1.190 1.00 87.38 92 ARG A C 1
ATOM 700 O O . ARG A 1 92 ? -4.467 0.392 2.185 1.00 87.38 92 ARG A O 1
ATOM 707 N N . GLU A 1 93 ? -3.348 -1.077 0.921 1.00 85.88 93 GLU A N 1
ATOM 708 C CA . GLU A 1 93 ? -3.642 -2.245 1.769 1.00 85.88 93 GLU A CA 1
ATOM 709 C C . GLU A 1 93 ? -3.107 -2.089 3.202 1.00 85.88 93 GLU A C 1
ATOM 711 O O . GLU A 1 93 ? -3.729 -2.542 4.163 1.00 85.88 93 GLU A O 1
ATOM 716 N N . LYS A 1 94 ? -1.952 -1.431 3.367 1.00 81.06 94 LYS A N 1
ATOM 717 C CA . LYS A 1 94 ? -1.391 -1.110 4.688 1.00 81.06 94 LYS A CA 1
ATOM 718 C C . LYS A 1 94 ? -2.170 -0.027 5.431 1.00 81.06 94 LYS A C 1
ATOM 720 O O . LYS A 1 94 ? -2.108 -0.005 6.656 1.00 81.06 94 LYS A O 1
ATOM 725 N N . LEU A 1 95 ? -2.844 0.870 4.713 1.00 73.25 95 LEU A N 1
ATOM 726 C CA . LEU A 1 95 ? -3.677 1.917 5.302 1.00 73.25 95 LEU A CA 1
ATOM 727 C C . LEU A 1 95 ? -5.085 1.409 5.636 1.00 73.25 95 LEU A C 1
ATOM 729 O O . LEU A 1 95 ? -5.654 1.828 6.639 1.00 73.25 95 LEU A O 1
ATOM 733 N N . ASP A 1 96 ? -5.626 0.513 4.809 1.00 74.94 96 ASP A N 1
ATOM 734 C CA . ASP A 1 96 ? -6.957 -0.072 4.991 1.00 74.94 96 ASP A CA 1
ATOM 735 C C . ASP A 1 96 ? -7.023 -0.973 6.230 1.00 74.94 96 ASP A C 1
ATOM 737 O O . ASP A 1 96 ? -8.034 -1.024 6.924 1.00 74.94 96 ASP A O 1
ATOM 741 N N . LYS A 1 97 ? -5.908 -1.626 6.579 1.00 81.00 97 LYS A N 1
ATOM 742 C CA . LYS A 1 97 ? -5.802 -2.382 7.829 1.00 81.00 97 LYS A CA 1
ATOM 743 C C . LYS A 1 97 ? -5.671 -1.419 9.013 1.00 81.00 97 LYS A C 1
ATOM 745 O O . LYS A 1 97 ? -4.682 -0.685 9.094 1.00 81.00 97 LYS A O 1
ATOM 750 N N . PRO A 1 98 ? -6.598 -1.457 9.986 1.00 80.81 98 PRO A N 1
ATOM 751 C CA . PRO A 1 98 ? -6.428 -0.755 11.243 1.00 80.81 98 PRO A CA 1
ATOM 752 C C . PRO A 1 98 ? -5.060 -1.006 11.868 1.00 80.81 98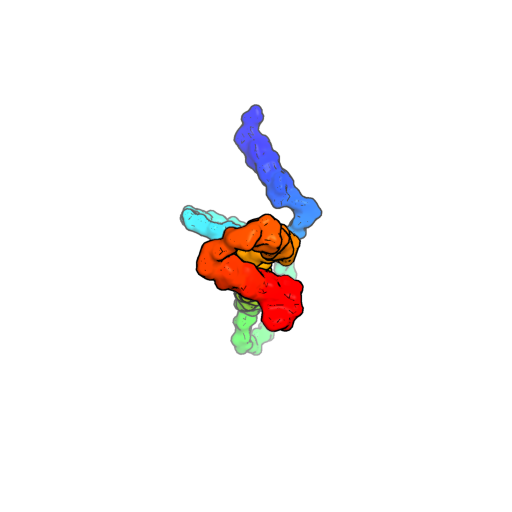 PRO A C 1
ATOM 754 O O . PRO A 1 98 ? -4.572 -2.137 11.915 1.00 80.81 98 PRO A O 1
ATOM 757 N N . SER A 1 99 ? -4.449 0.053 12.401 1.00 86.81 99 SER A N 1
ATOM 758 C CA . SER A 1 99 ? -3.223 -0.104 13.183 1.00 86.81 99 SER A CA 1
ATOM 759 C C . SER A 1 99 ? -3.450 -1.080 14.343 1.00 86.81 99 SER A C 1
ATOM 761 O O . SER A 1 99 ? -4.515 -1.081 14.960 1.00 86.81 99 SER A O 1
ATOM 763 N N . MET A 1 100 ? -2.421 -1.843 14.717 1.00 92.25 100 MET A N 1
ATOM 764 C CA . MET A 1 100 ? -2.484 -2.752 15.872 1.00 92.25 100 MET A CA 1
ATOM 765 C C . MET A 1 100 ? -2.977 -2.053 17.153 1.00 92.25 100 MET A C 1
ATOM 767 O O . MET A 1 100 ? -3.743 -2.616 17.932 1.00 92.25 100 MET A O 1
ATOM 771 N N . LYS A 1 101 ? -2.610 -0.777 17.337 1.00 91.88 101 LYS A N 1
ATOM 772 C CA . LYS A 1 101 ? -3.074 0.058 18.456 1.00 91.88 101 LYS A CA 1
ATOM 773 C C . LYS A 1 101 ? -4.591 0.277 18.457 1.00 91.88 101 LYS A C 1
ATOM 775 O O . LYS A 1 101 ? -5.188 0.385 19.524 1.00 91.88 101 LYS A O 1
ATOM 780 N N . MET A 1 102 ? -5.218 0.358 17.284 1.00 93.56 102 MET A N 1
ATOM 781 C CA . MET A 1 102 ? -6.670 0.506 17.160 1.00 93.56 102 MET A CA 1
ATOM 782 C C . MET A 1 102 ? -7.384 -0.772 17.610 1.00 93.56 102 MET A C 1
ATOM 784 O O . MET A 1 102 ? -8.297 -0.683 18.431 1.00 93.56 102 MET A O 1
ATOM 788 N N . TYR A 1 103 ? -6.896 -1.945 17.192 1.00 94.19 103 TYR A N 1
ATOM 789 C CA . TYR A 1 103 ? -7.413 -3.235 17.661 1.00 94.19 103 TYR A CA 1
ATOM 790 C C . TYR A 1 103 ? -7.268 -3.407 19.176 1.00 94.19 103 TYR A C 1
ATOM 792 O O . TYR A 1 103 ? -8.237 -3.758 19.846 1.00 94.19 103 TYR A O 1
ATOM 800 N N . GLN A 1 104 ? -6.103 -3.069 19.738 1.00 94.81 104 GLN A N 1
ATOM 801 C CA . GLN A 1 104 ? -5.881 -3.085 21.189 1.00 94.81 104 GLN A CA 1
ATOM 802 C C . GLN A 1 104 ? -6.860 -2.164 21.934 1.00 94.81 104 GLN A C 1
ATOM 804 O O . GLN A 1 104 ? -7.456 -2.570 22.930 1.00 94.81 104 GLN A O 1
ATOM 809 N N . LYS A 1 105 ? -7.070 -0.935 21.441 1.00 95.81 105 LYS A N 1
ATOM 810 C CA . LYS A 1 105 ? -8.006 0.027 22.046 1.00 95.81 105 LYS A CA 1
ATOM 811 C C . LYS A 1 105 ? -9.454 -0.458 21.984 1.00 95.81 105 LYS A C 1
ATOM 813 O O . LYS A 1 105 ? -10.208 -0.245 22.929 1.00 95.81 105 LYS A O 1
ATOM 818 N N . MET A 1 106 ? -9.855 -1.082 20.879 1.00 95.38 106 MET A N 1
ATOM 819 C CA . MET A 1 106 ? -11.198 -1.638 20.729 1.00 95.38 106 MET A CA 1
ATOM 820 C C . MET A 1 106 ? -11.410 -2.836 21.657 1.00 95.38 106 MET A C 1
ATOM 822 O O . MET A 1 106 ? -12.431 -2.901 22.335 1.00 95.38 106 MET A O 1
ATOM 826 N N . LEU A 1 107 ? -10.411 -3.716 21.774 1.00 95.88 107 LEU A N 1
ATOM 827 C CA . LEU A 1 107 ? -10.448 -4.836 22.710 1.00 95.88 107 LEU A CA 1
ATOM 828 C C . LEU A 1 107 ? -10.566 -4.354 24.160 1.00 95.88 107 LEU A C 1
ATOM 830 O O . LEU A 1 107 ? -11.397 -4.871 24.899 1.00 95.88 107 LEU A O 1
ATOM 834 N N . LEU A 1 108 ? -9.797 -3.332 24.553 1.00 96.94 108 LEU A N 1
ATOM 835 C CA . LEU A 1 108 ? -9.881 -2.751 25.895 1.00 96.94 108 LEU A CA 1
ATOM 836 C C . LEU A 1 108 ? -11.297 -2.243 26.204 1.00 96.94 108 LEU A C 1
ATOM 838 O O . LEU A 1 108 ? -11.857 -2.600 27.234 1.00 96.94 108 LEU A O 1
ATOM 842 N N . LYS A 1 109 ? -11.921 -1.510 25.272 1.00 96.44 109 LYS A N 1
ATOM 843 C CA . LYS A 1 109 ? -13.310 -1.045 25.422 1.00 96.44 109 LYS A CA 1
ATOM 844 C C . LYS A 1 109 ? -14.308 -2.189 25.609 1.00 96.44 109 LYS A C 1
ATOM 846 O O . LYS A 1 109 ? -15.265 -2.040 26.357 1.00 96.44 109 LYS A O 1
ATOM 851 N N . LEU A 1 110 ? -14.115 -3.319 24.926 1.00 96.94 110 LEU A N 1
ATOM 852 C CA . LEU A 1 110 ? -14.970 -4.497 25.109 1.00 96.94 110 LEU A CA 1
ATOM 853 C C . LEU A 1 110 ? -14.715 -5.180 26.461 1.00 96.94 110 LEU A C 1
ATOM 855 O O . LEU A 1 110 ? -15.631 -5.760 27.033 1.00 96.94 110 LEU A O 1
ATOM 859 N N . LEU A 1 111 ? -13.493 -5.114 26.991 1.00 95.19 111 LEU A N 1
ATOM 860 C CA . LEU A 1 111 ? -13.155 -5.651 28.313 1.00 95.19 111 LEU A CA 1
ATOM 861 C C . LEU A 1 111 ? -13.700 -4.800 29.469 1.00 95.19 111 LEU A C 1
ATOM 863 O O . LEU A 1 111 ? -13.926 -5.341 30.546 1.00 95.19 111 LEU A O 1
ATOM 867 N N . GLU A 1 112 ? -13.932 -3.505 29.248 1.00 96.31 112 GLU A N 1
ATOM 868 C CA . GLU A 1 112 ? -14.526 -2.587 30.233 1.00 96.31 112 GLU A CA 1
ATOM 869 C C . GLU A 1 112 ? -16.038 -2.798 30.428 1.00 96.31 112 GLU A C 1
ATOM 871 O O . GLU A 1 112 ? -16.600 -2.359 31.430 1.00 96.31 112 GLU A O 1
ATOM 876 N N . LYS A 1 113 ? -16.719 -3.461 29.484 1.00 95.19 113 LYS A N 1
ATOM 877 C CA . LYS A 1 113 ? -18.168 -3.699 29.550 1.00 95.19 113 LYS A CA 1
ATOM 878 C C . LYS A 1 113 ? -18.469 -4.906 30.439 1.00 95.19 113 LYS A C 1
ATOM 880 O O . LYS A 1 113 ? -17.984 -6.005 30.187 1.00 95.19 113 LYS A O 1
ATOM 885 N N . GLU A 1 114 ? -19.343 -4.715 31.424 1.00 92.81 114 GLU A N 1
ATOM 886 C CA . GLU A 1 114 ? -19.812 -5.781 32.326 1.00 92.81 114 GLU A CA 1
ATOM 887 C C . GLU A 1 114 ? -20.614 -6.862 31.581 1.00 92.81 114 GLU A C 1
ATOM 889 O O . GLU A 1 114 ? -20.478 -8.061 31.837 1.00 92.81 114 GLU A O 1
ATOM 894 N N . HIS A 1 115 ? -21.408 -6.440 30.594 1.00 94.00 115 HIS A N 1
ATOM 895 C CA . HIS A 1 115 ? -22.179 -7.320 29.726 1.00 94.00 115 HIS A CA 1
ATOM 896 C C . HIS A 1 115 ? -21.935 -6.953 28.262 1.00 94.00 115 HIS A C 1
ATOM 898 O O . HIS A 1 115 ? -22.073 -5.799 27.850 1.00 94.00 115 HIS A O 1
ATOM 904 N N . LEU A 1 116 ? -21.563 -7.955 27.473 1.00 95.31 116 LEU A N 1
ATOM 905 C CA . LEU A 1 116 ? -21.345 -7.834 26.035 1.00 95.31 116 LEU A CA 1
ATOM 906 C C . LEU A 1 116 ? -22.528 -8.462 25.305 1.00 95.31 116 LEU A C 1
ATOM 908 O O . LEU A 1 116 ? -23.035 -9.504 25.730 1.00 95.31 116 LEU A O 1
ATOM 912 N N . SER A 1 117 ? -22.943 -7.846 24.199 1.00 96.81 117 SER A N 1
ATOM 913 C CA . SER A 1 117 ? -23.862 -8.498 23.268 1.00 96.81 117 SER A CA 1
ATOM 914 C C . SER A 1 117 ? -23.197 -9.752 22.674 1.00 96.81 117 SER A C 1
ATOM 916 O O . SER A 1 117 ? -21.967 -9.868 22.701 1.00 96.81 117 SER A O 1
ATOM 918 N N . PRO A 1 118 ? -23.968 -10.699 22.118 1.00 96.38 118 PRO A N 1
ATOM 919 C CA . PRO A 1 118 ? -23.391 -11.834 21.398 1.00 96.38 118 PRO A CA 1
ATOM 920 C C . PRO A 1 118 ? -22.415 -11.400 20.290 1.00 96.38 118 PRO A C 1
ATOM 922 O O . PRO A 1 118 ? -21.319 -11.941 20.193 1.00 96.38 118 PRO A O 1
ATOM 925 N N . GLU A 1 119 ? -22.757 -10.354 19.535 1.00 96.75 119 GLU A N 1
ATOM 926 C CA . GLU A 1 119 ? -21.899 -9.786 18.485 1.00 96.75 119 GLU A CA 1
ATOM 927 C C . GLU A 1 119 ? -20.588 -9.210 19.046 1.00 96.75 119 GLU A C 1
ATOM 929 O O . GLU A 1 119 ? -19.506 -9.447 18.509 1.00 96.75 119 GLU A O 1
ATOM 934 N N . ASP A 1 120 ? -20.657 -8.511 20.179 1.00 96.69 120 ASP A N 1
ATOM 935 C CA . ASP A 1 120 ? -19.476 -7.971 20.850 1.00 96.69 120 ASP A CA 1
ATOM 936 C C . ASP A 1 120 ? -18.573 -9.079 21.418 1.00 96.69 120 ASP A C 1
ATOM 938 O O . ASP A 1 120 ? -17.353 -8.910 21.487 1.00 96.69 120 ASP A O 1
ATOM 942 N N . GLN A 1 121 ? -19.144 -10.215 21.837 1.00 96.62 121 GLN A N 1
ATOM 943 C CA . GLN A 1 121 ? -18.367 -11.383 22.263 1.00 96.62 121 GLN A CA 1
ATOM 944 C C . GLN A 1 121 ? -17.577 -11.968 21.092 1.00 96.62 121 GLN A C 1
ATOM 946 O O . GLN A 1 121 ? -16.394 -12.275 21.251 1.00 96.62 121 GLN A O 1
ATOM 951 N N . ASP A 1 122 ? -18.195 -12.075 19.918 1.00 97.12 122 ASP A N 1
ATOM 952 C CA . ASP A 1 122 ? -17.524 -12.555 18.710 1.00 97.12 122 ASP A CA 1
ATOM 953 C C . ASP A 1 122 ? -16.430 -11.580 18.265 1.00 97.12 122 ASP A C 1
ATOM 955 O O . ASP A 1 122 ? -15.291 -11.984 18.015 1.00 97.12 122 ASP A O 1
ATOM 959 N N . MET A 1 123 ? -16.722 -10.276 18.282 1.00 95.88 123 MET A N 1
ATOM 960 C CA . MET A 1 123 ? -15.729 -9.242 17.997 1.00 95.88 123 MET A CA 1
ATOM 961 C C . MET A 1 123 ? -14.556 -9.300 18.983 1.00 95.88 123 MET A C 1
ATOM 963 O O . MET A 1 123 ? -13.398 -9.231 18.574 1.00 95.88 123 MET A O 1
ATOM 967 N N . LYS A 1 124 ? -14.825 -9.487 20.278 1.00 96.06 124 LYS A N 1
ATOM 968 C CA . LYS A 1 124 ? -13.796 -9.650 21.312 1.00 96.06 124 LYS A CA 1
ATOM 969 C C . LYS A 1 124 ? -12.910 -10.870 21.055 1.00 96.06 124 LYS A C 1
ATOM 971 O O . LYS A 1 124 ? -11.694 -10.763 21.226 1.00 96.06 124 LYS A O 1
ATOM 976 N N . ARG A 1 125 ? -13.479 -12.012 20.648 1.00 96.06 125 ARG A N 1
ATOM 977 C CA . ARG A 1 125 ? -12.706 -13.214 20.278 1.00 96.06 125 ARG A CA 1
ATOM 978 C C . ARG A 1 125 ? -11.793 -12.931 19.087 1.00 96.06 125 ARG A C 1
ATOM 980 O O . ARG A 1 125 ? -10.588 -13.117 19.220 1.00 96.06 125 ARG A O 1
ATOM 987 N N . ASN A 1 126 ? -12.337 -12.381 18.000 1.00 95.06 126 ASN A N 1
ATOM 988 C CA . ASN A 1 126 ? -11.568 -12.031 16.801 1.00 95.06 126 ASN A CA 1
ATOM 989 C C . ASN A 1 126 ? -10.431 -11.039 17.117 1.00 95.06 126 ASN A C 1
ATOM 991 O O . ASN A 1 126 ? -9.281 -11.234 16.739 1.00 95.06 126 ASN A O 1
ATOM 995 N N . LEU A 1 127 ? -10.708 -9.997 17.907 1.00 95.06 127 LEU A N 1
ATOM 996 C CA . LEU A 1 127 ? -9.674 -9.047 18.326 1.00 95.06 127 LEU A CA 1
ATOM 997 C C . LEU A 1 127 ? -8.599 -9.682 19.208 1.00 95.06 127 LEU A C 1
ATOM 999 O O . LEU A 1 127 ? -7.440 -9.282 19.135 1.00 95.06 127 LEU A O 1
ATOM 1003 N N . THR A 1 128 ? -8.962 -10.657 20.040 1.00 95.25 128 THR A N 1
ATOM 1004 C CA . THR A 1 128 ? -7.996 -11.393 20.866 1.00 95.25 128 THR A CA 1
ATOM 1005 C C . THR A 1 128 ? -7.070 -12.233 19.985 1.00 95.25 128 THR A C 1
ATOM 1007 O O . THR A 1 128 ? -5.860 -12.222 20.209 1.00 95.25 128 THR A O 1
ATOM 1010 N N . GLU A 1 129 ? -7.608 -12.888 18.956 1.00 95.31 129 GLU A N 1
ATOM 1011 C CA . GLU A 1 129 ? -6.830 -13.627 17.956 1.00 95.31 129 GLU A CA 1
ATOM 1012 C C . GLU A 1 129 ? -5.887 -12.691 17.181 1.00 95.31 129 GLU A C 1
ATOM 1014 O O . GLU A 1 129 ? -4.690 -12.953 17.103 1.00 95.31 129 GLU A O 1
ATOM 1019 N N . ILE A 1 130 ? -6.365 -11.530 16.720 1.00 93.06 130 ILE A N 1
ATOM 1020 C CA . ILE A 1 130 ? -5.526 -10.536 16.024 1.00 93.06 130 ILE A CA 1
ATOM 1021 C C . ILE A 1 130 ? -4.406 -9.996 16.929 1.00 93.06 130 ILE A C 1
ATOM 1023 O O . ILE A 1 130 ? -3.271 -9.839 16.479 1.00 93.06 130 ILE A O 1
ATOM 1027 N N . VAL A 1 131 ? -4.707 -9.677 18.194 1.00 92.19 131 VAL A N 1
ATOM 1028 C CA . VAL A 1 131 ? -3.752 -9.021 19.107 1.00 92.19 131 VAL A CA 1
ATOM 1029 C C . VAL A 1 131 ? -2.726 -9.999 19.683 1.00 92.19 131 VAL A C 1
ATOM 1031 O O . VAL A 1 131 ? -1.576 -9.608 19.893 1.00 92.19 131 VAL A O 1
ATOM 1034 N N . PHE A 1 132 ? -3.125 -11.245 19.949 1.00 92.88 132 PHE A N 1
ATOM 1035 C CA . PHE A 1 132 ? -2.298 -12.227 20.659 1.00 92.88 132 PHE A CA 1
ATOM 1036 C C . PHE A 1 132 ? -1.921 -13.465 19.834 1.00 92.88 132 PHE A C 1
ATOM 1038 O O . PHE A 1 132 ? -1.091 -14.239 20.306 1.00 92.88 132 PHE A O 1
ATOM 1045 N N . GLY A 1 133 ? -2.488 -13.659 18.639 1.00 85.69 133 GLY A N 1
ATOM 1046 C CA . GLY A 1 133 ? -2.191 -14.791 17.752 1.00 85.69 133 GLY A CA 1
ATOM 1047 C C . GLY A 1 133 ? -2.557 -16.157 18.341 1.00 85.69 133 GLY A C 1
ATOM 1048 O O . GLY A 1 133 ? -1.801 -17.107 18.150 1.00 85.69 133 GLY A O 1
ATOM 1049 N N . LYS A 1 134 ? -3.638 -16.225 19.127 1.00 60.91 134 LYS A N 1
ATOM 1050 C CA . LYS A 1 134 ? -4.085 -17.426 19.851 1.00 60.91 134 LYS A CA 1
ATOM 1051 C C . LYS A 1 134 ? -5.257 -18.110 19.178 1.00 60.91 134 LYS A C 1
ATOM 1053 O O . LYS A 1 134 ? -6.153 -17.358 18.746 1.00 60.91 134 LYS A O 1
#

Radius of gyration: 34.57 Å; chains: 1; bounding box: 64×63×92 Å